Protein 5E3B (pdb70)

Solvent-accessible surface area: 7601 Å² total; per-residue (Å²): 125,27,55,115,63,217,20,48,1,3,53,17,119,71,118,41,25,27,0,0,0,5,33,4,14,26,99,14,22,10,52,144,45,47,13,68,19,0,38,182,118,16,96,85,0,44,64,25,0,92,31,22,33,160,73,122,109,95,62,93,25,22,68,3,4,16,33,61,14,92,17,78,94,143,16,32,0,0,0,2,0,0,36,84,16,111,144,101,51,112,120,103,9,1,1,56,0,0,14,110,0,0,78,72,0,46,120,34,156,4,15,0,5,7,19,82,87,64,109,119,33,54,60,4,32,130,6,17,64,6,0,49,56,77,0,46,185,122,66,12,81,4,24,1,19,74,136,120

Radius of gyration: 13.99 Å; Cα contacts (8 Å, |Δi|>4): 303; chains: 1; bounding box: 36×39×27 Å

InterPro domains:
  IPR002589 Macro domain [PS51154] (1-161)
  IPR002589 Macro domain [SM00506] (3-141)
  IPR043472 Macro domain-like [G3DSA:3.40.220.10] (3-161)
  IPR043472 Macro domain-like [SSF52949] (4-156)
  IPR050892 ADP-ribose derivative metabolism enzymes [PTHR12521] (2-157)

Secondary structure (DSSP, 8-state):
--EEEES-TTS---SS-EEEEEEEETT----STHHHHHHHH-SHHHHHHHHHHHTGGGS--STT-EEEEEEETTEEEEEEEEE-S---B-HHHHHHHHHHHHHHHHHHT-EEEEE---TTSTTHHHHHHHHHHHTGGGT--EEEEE--

CATH classification: 3.40.220.10

B-factor: mean 20.8, std 9.67, range [9.25, 65.74]

Nearest PDB structures (foldseek):
  5e3b-assembly1_A  TM=1.007E+00  e=5.307E-33  Streptomyces coelicolor A3(2)
  2fg1-assembly1_A  TM=9.391E-01  e=2.001E-21  Bacteroides thetaiotaomicron VPI-5482
  2afc-assembly2_B  TM=9.379E-01  e=1.874E-20  Bacteroides thetaiotaomicron
  5m31-assembly1_A  TM=7.891E-01  e=2.888E-09  Thermus aquaticus Y51MC23
  6lfq-assembly1_A  TM=7.610E-01  e=1.337E-07  Saccharomyces cerevisiae S288C

Foldseek 3Di:
DEAEEADLLLDDDDDFAEEEEEEDALPLDQDDDNSVSVCVVAPFVNVVSNVCSVVVVPDDRDQQDWDWTDGDPRYIYIYQHAAYDDPGGHLVSLLSNLLVVQVVCVVRVYAYGYEDPDCPDDPNVSNVVSCCVRAVVSVHHYYYYDDD

Organism: Streptomyces coelicolor (strain ATCC BAA-471 / A3(2) / M145) (NCBI:txid100226)

Structure (mmCIF, N/CA/C/O backbone):
data_5E3B
#
_entry.id   5E3B
#
_cell.length_a   103.819
_cell.length_b   103.819
_cell.length_c   33.254
_cell.angle_alpha   90.000
_cell.angle_beta   90.000
_cell.angle_gamma   90.000
#
_symmetry.space_group_name_H-M   'P 43 21 2'
#
loop_
_entity.id
_entity.type
_entity.pdbx_description
1 polymer 'Macrodomain protein'
2 non-polymer 'SODIUM ION'
3 non-polymer 1,2-ETHANEDIOL
4 water water
#
loop_
_atom_site.group_PDB
_atom_site.id
_atom_site.type_symbol
_atom_site.label_atom_id
_atom_site.label_alt_id
_atom_site.label_comp_id
_atom_site.label_asym_id
_atom_site.label_entity_id
_atom_site.label_seq_id
_atom_site.pdbx_PDB_ins_code
_atom_site.Cartn_x
_atom_site.Cartn_y
_atom_site.Cartn_z
_atom_site.occupancy
_atom_site.B_iso_or_equiv
_atom_site.auth_seq_id
_atom_site.auth_comp_id
_atom_site.auth_asym_id
_atom_site.auth_atom_id
_atom_site.pdbx_PDB_model_num
ATOM 1 N N . GLU A 1 23 ? 11.827 14.745 10.896 1.00 28.16 3 GLU A N 1
ATOM 2 C CA . GLU A 1 23 ? 13.025 14.574 10.004 1.00 25.29 3 GLU A CA 1
ATOM 3 C C . GLU A 1 23 ? 12.916 15.691 8.954 1.00 21.43 3 GLU A C 1
ATOM 4 O O . GLU A 1 23 ? 11.883 15.777 8.252 1.00 26.04 3 GLU A O 1
ATOM 6 N N . ILE A 1 24 ? 13.942 16.522 8.881 1.00 20.48 4 ILE A N 1
ATOM 7 C CA . ILE A 1 24 ? 14.049 17.617 7.939 1.00 19.73 4 ILE A CA 1
ATOM 8 C C . ILE A 1 24 ? 13.982 17.014 6.545 1.00 22.04 4 ILE A C 1
ATOM 9 O O . ILE A 1 24 ? 14.713 15.994 6.257 1.00 21.88 4 ILE A O 1
ATOM 14 N N . SER A 1 25 ? 13.168 17.622 5.689 1.00 17.73 5 SER A N 1
ATOM 15 C CA A SER A 1 25 ? 13.100 17.261 4.268 0.40 17.19 5 SER A CA 1
ATOM 16 C CA B SER A 1 25 ? 13.082 17.280 4.248 0.60 17.59 5 SER A CA 1
ATOM 17 C C . SER A 1 25 ? 13.893 18.280 3.487 1.00 18.22 5 SER A C 1
ATOM 18 O O . SER A 1 25 ? 13.807 19.468 3.768 1.00 17.06 5 SER A O 1
ATOM 23 N N . TYR A 1 26 ? 14.629 17.839 2.450 1.00 16.92 6 TYR A N 1
ATOM 24 C CA . TYR A 1 26 ? 15.437 18.722 1.640 1.00 16.28 6 TYR A CA 1
ATOM 25 C C . TYR A 1 26 ? 14.860 18.627 0.253 1.00 17.48 6 TYR A C 1
ATOM 26 O O . TYR A 1 26 ? 14.697 17.513 -0.240 1.00 18.58 6 TYR A O 1
ATOM 35 N N . VAL A 1 27 ? 14.441 19.761 -0.302 1.00 17.32 7 VAL A N 1
ATOM 36 C CA . VAL A 1 27 ? 13.832 19.790 -1.622 1.00 18.06 7 VAL A CA 1
ATOM 37 C C . VAL A 1 27 ? 14.332 20.956 -2.419 1.00 16.07 7 VAL A C 1
ATOM 38 O O . VAL A 1 27 ? 14.820 21.970 -1.924 1.00 18.58 7 VAL A O 1
ATOM 42 N N . ARG A 1 28 ? 14.291 20.783 -3.744 1.00 18.79 8 ARG A N 1
ATOM 43 C CA . ARG A 1 28 ? 14.574 21.827 -4.645 1.00 21.01 8 ARG A CA 1
ATOM 44 C C . ARG A 1 28 ? 13.218 22.466 -5.002 1.00 21.26 8 ARG A C 1
ATOM 45 O O . ARG A 1 28 ? 12.265 21.769 -5.377 1.00 24.90 8 ARG A O 1
ATOM 53 N N . GLY A 1 29 ? 13.141 23.753 -4.742 1.00 21.01 9 GLY A N 1
ATOM 54 C CA . GLY A 1 29 ? 11.881 24.475 -4.888 1.00 25.66 9 GLY A CA 1
ATOM 55 C C . GLY A 1 29 ? 11.926 25.876 -4.362 1.00 18.78 9 GLY A C 1
ATOM 56 O O . GLY A 1 29 ? 12.893 26.378 -3.833 1.00 20.99 9 GLY A O 1
ATOM 57 N N . ASP A 1 30 ? 10.771 26.527 -4.593 1.00 21.68 10 ASP A N 1
ATOM 58 C CA A A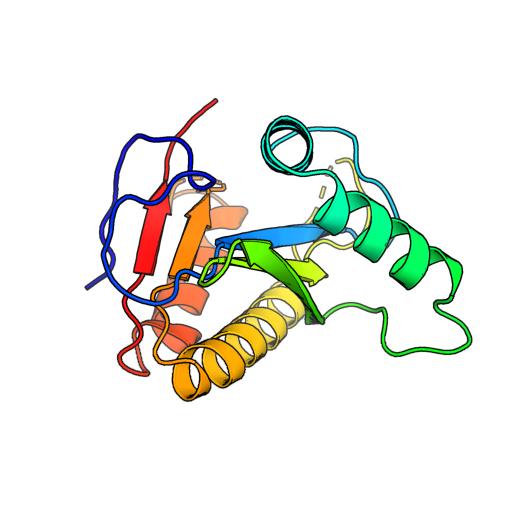SP A 1 30 ? 10.570 27.931 -4.079 0.50 17.44 10 ASP A CA 1
ATOM 59 C CA B ASP A 1 30 ? 10.382 27.831 -4.170 0.50 19.35 10 ASP A CA 1
ATOM 60 C C . ASP A 1 30 ? 9.811 27.723 -2.735 1.00 15.55 10 ASP A C 1
ATOM 61 O O . ASP A 1 30 ? 8.691 27.238 -2.644 1.00 17.51 10 ASP A O 1
ATOM 70 N N . ALA A 1 31 ? 10.575 28.069 -1.674 1.00 14.46 11 ALA A N 1
ATOM 71 C CA . ALA A 1 31 ? 10.046 28.032 -0.288 1.00 15.25 11 ALA A CA 1
ATOM 72 C C . ALA A 1 31 ? 8.800 28.902 -0.077 1.00 16.93 11 ALA A C 1
ATOM 73 O O . ALA A 1 31 ? 8.114 28.683 0.898 1.00 17.59 11 ALA A O 1
ATOM 75 N N . THR A 1 32 ? 8.525 29.849 -0.956 1.00 16.86 12 THR A N 1
ATOM 76 C CA . THR A 1 32 ? 7.284 30.646 -0.864 1.00 16.88 12 THR A CA 1
ATOM 77 C C . THR A 1 32 ? 6.099 29.972 -1.366 1.00 19.24 12 THR A C 1
ATOM 78 O O . THR A 1 32 ? 4.987 30.500 -1.254 1.00 19.58 12 THR A O 1
ATOM 82 N N . ALA A 1 33 ? 6.231 28.758 -1.899 1.00 17.40 13 ALA A N 1
ATOM 83 C CA . ALA A 1 33 ? 5.109 27.998 -2.293 1.00 20.94 13 ALA A CA 1
ATOM 84 C C . ALA A 1 33 ? 5.088 26.588 -1.775 1.00 22.07 13 ALA A C 1
ATOM 85 O O . ALA A 1 33 ? 5.069 25.664 -2.558 1.00 21.97 13 ALA A O 1
ATOM 87 N N . PRO A 1 34 ? 5.057 26.398 -0.466 1.00 23.18 14 PRO A N 1
ATOM 88 C CA . PRO A 1 34 ? 4.998 25.011 0.074 1.00 26.60 14 PRO A CA 1
ATOM 89 C C . PRO A 1 34 ? 3.714 24.339 -0.338 1.00 31.41 14 PRO A C 1
ATOM 90 O O . PRO A 1 34 ? 2.678 25.023 -0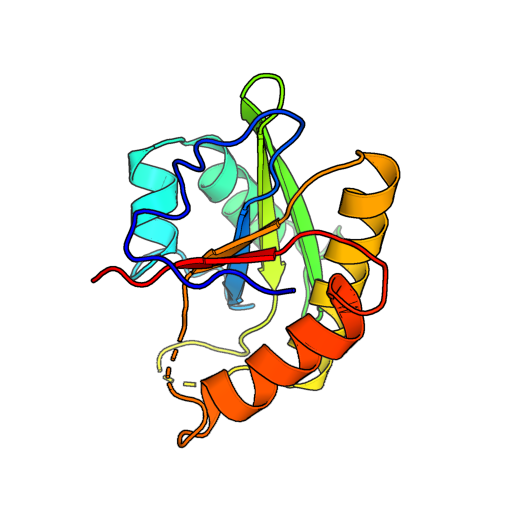.382 1.00 32.27 14 PRO A O 1
ATOM 94 N N . SER A 1 35 ? 3.777 23.036 -0.590 1.00 34.80 15 SER A N 1
ATOM 95 C CA . SER A 1 35 ? 2.629 22.306 -1.147 1.00 39.62 15 SER A CA 1
ATOM 96 C C . SER A 1 35 ? 2.150 21.243 -0.189 1.00 42.19 15 SER A C 1
ATOM 97 O O . SER A 1 35 ? 1.948 20.086 -0.547 1.00 58.31 15 SER A O 1
ATOM 100 N N . VAL A 1 36 ? 1.970 21.630 1.046 1.00 40.95 16 VAL A N 1
ATOM 101 C CA . VAL A 1 36 ? 1.653 20.684 2.048 1.00 38.78 16 VAL A CA 1
ATOM 102 C C . VAL A 1 36 ? 0.340 21.161 2.648 1.00 37.34 16 VAL A C 1
ATOM 103 O O . VAL A 1 36 ? -0.050 22.339 2.507 1.00 37.76 16 VAL A O 1
ATOM 107 N N . LYS A 1 37 ? -0.354 20.247 3.294 1.00 31.42 17 LYS A N 1
ATOM 108 C CA . LYS A 1 37 ? -1.588 20.568 3.954 1.00 34.23 17 LYS A CA 1
ATOM 109 C C . LYS A 1 37 ? -1.261 21.242 5.315 1.00 30.89 17 LYS A C 1
ATOM 110 O O . LYS A 1 37 ? -0.221 20.996 5.896 1.00 31.24 17 LYS A O 1
ATOM 113 N N . GLY A 1 38 ? -2.198 22.031 5.819 1.00 25.70 18 GLY A N 1
ATOM 114 C CA . GLY A 1 38 ? -2.150 22.531 7.154 1.00 23.70 18 GLY A CA 1
ATOM 115 C C . GLY A 1 38 ? -1.471 23.901 7.090 1.00 19.18 18 GLY A C 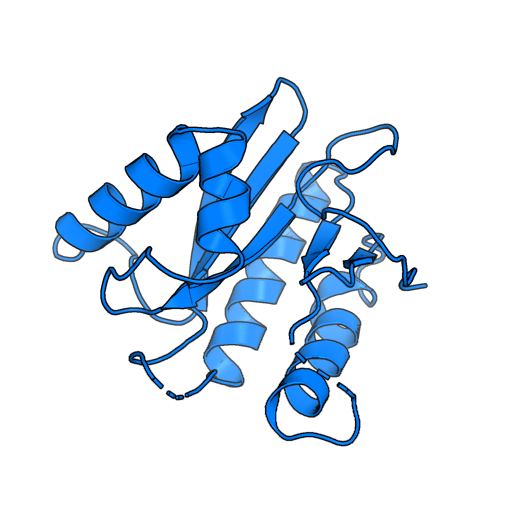1
ATOM 116 O O . GLY A 1 38 ? -1.154 24.375 6.007 1.00 23.74 18 GLY A O 1
ATOM 117 N N . VAL A 1 39 ? -1.319 24.504 8.231 1.00 19.73 19 VAL A N 1
ATOM 118 C CA . VAL A 1 39 ? -0.770 25.863 8.326 1.00 17.58 19 VAL A CA 1
ATOM 119 C C . VAL A 1 39 ? 0.678 25.713 7.937 1.00 16.08 19 VAL A C 1
ATOM 120 O O . VAL A 1 39 ? 1.361 24.771 8.384 1.00 16.11 19 VAL A O 1
ATOM 124 N N . LYS A 1 40 ? 1.125 26.664 7.166 1.00 13.30 20 LYS A N 1
ATOM 125 C CA . LYS A 1 40 ? 2.532 26.751 6.685 1.00 13.52 20 LYS A CA 1
ATOM 126 C C . LYS A 1 40 ? 3.158 28.047 7.175 1.00 14.19 20 LYS A C 1
ATOM 127 O O . LYS A 1 40 ? 2.544 29.139 7.072 1.00 12.93 20 LYS A O 1
ATOM 133 N N . MET A 1 41 ? 4.440 27.947 7.599 1.00 11.50 21 MET A N 1
ATOM 134 C CA A MET A 1 41 ? 5.192 29.079 8.111 0.38 11.57 21 MET A CA 1
ATOM 135 C CA B MET A 1 41 ? 5.181 29.113 8.032 0.62 11.71 21 MET A CA 1
ATOM 136 C C . MET A 1 41 ? 6.489 29.106 7.311 1.00 12.01 21 MET A C 1
ATOM 137 O O . MET A 1 41 ? 7.248 28.166 7.413 1.00 13.55 21 MET A O 1
ATOM 146 N N . ILE A 1 42 ? 6.726 30.210 6.594 1.00 10.69 22 ILE A N 1
ATOM 147 C CA . ILE A 1 42 ? 7.948 30.393 5.803 1.00 11.06 22 ILE A CA 1
ATOM 148 C C . ILE A 1 42 ? 8.875 31.302 6.586 1.00 12.21 22 ILE A C 1
ATOM 149 O O . ILE A 1 42 ? 8.547 32.457 6.787 1.00 13.92 22 ILE A O 1
ATOM 154 N N . ALA A 1 43 ? 10.032 30.803 7.025 1.00 10.03 23 ALA A N 1
ATOM 155 C CA . ALA A 1 43 ? 10.910 31.544 7.904 1.00 10.02 23 ALA A CA 1
ATOM 156 C C . ALA A 1 43 ? 12.188 31.834 7.191 1.00 10.54 23 ALA A C 1
ATOM 157 O O . ALA A 1 43 ? 12.752 30.940 6.504 1.00 11.55 23 ALA A O 1
ATOM 159 N N . HIS A 1 44 ? 12.657 33.079 7.314 1.00 10.58 24 HIS A N 1
ATOM 160 C CA . HIS A 1 44 ? 13.856 33.488 6.619 1.00 10.04 24 HIS A CA 1
ATOM 161 C C . HIS A 1 44 ? 14.589 34.556 7.405 1.00 10.53 24 HIS A C 1
ATOM 162 O O . HIS A 1 44 ? 14.039 35.258 8.245 1.00 10.86 24 HIS A O 1
ATOM 169 N N . VAL A 1 45 ? 15.875 34.689 7.078 1.00 11.38 25 VAL A N 1
ATOM 170 C CA . VAL A 1 45 ? 16.766 35.584 7.767 1.00 11.59 25 VAL A CA 1
ATOM 171 C C . VAL A 1 45 ? 16.811 37.011 7.190 1.00 12.00 25 VAL A C 1
ATOM 172 O O . VAL A 1 45 ? 17.259 37.185 6.048 1.00 14.50 25 VAL A O 1
ATOM 176 N N . CYS A 1 46 ? 16.461 37.986 7.990 1.00 12.68 26 CYS A N 1
ATOM 177 C CA . CYS A 1 46 ? 16.599 39.399 7.620 1.00 12.71 26 CYS A CA 1
ATOM 178 C C . CYS A 1 46 ? 17.720 40.041 8.390 1.00 14.58 26 CYS A C 1
ATOM 179 O O . CYS A 1 46 ? 18.148 39.567 9.465 1.00 12.92 26 CYS A O 1
ATOM 182 N N . ASN A 1 47 ? 18.176 41.171 7.878 1.00 14.64 27 ASN A N 1
ATOM 183 C CA . ASN A 1 47 ? 19.178 41.993 8.611 1.00 13.98 27 ASN A CA 1
ATOM 184 C C . ASN A 1 47 ? 18.560 43.000 9.542 1.00 13.37 27 ASN A C 1
ATOM 185 O O . ASN A 1 47 ? 17.343 43.295 9.535 1.00 13.18 27 ASN A O 1
ATOM 190 N N . ASP A 1 48 ? 19.401 43.503 10.437 1.00 15.40 28 ASP A N 1
ATOM 191 C CA . ASP A 1 48 ? 18.945 44.468 11.423 1.00 17.20 28 ASP A CA 1
ATOM 192 C C . ASP A 1 48 ? 19.097 45.911 11.014 1.00 16.52 28 ASP A C 1
ATOM 193 O O . ASP A 1 48 ? 18.969 46.827 11.846 1.00 16.49 28 ASP A O 1
ATOM 198 N N . LEU A 1 49 ? 19.310 46.133 9.741 1.00 17.42 29 LEU A N 1
ATOM 199 C CA . LEU A 1 49 ? 19.513 47.497 9.227 1.00 17.37 29 LEU A CA 1
ATOM 200 C C . LEU A 1 49 ? 18.398 48.021 8.330 1.00 16.64 29 LEU A C 1
ATOM 201 O O . LEU A 1 49 ? 18.466 49.161 7.847 1.00 17.14 29 LEU A O 1
ATOM 206 N N . GLY A 1 50 ? 17.327 47.250 8.121 1.00 14.41 30 GLY A N 1
ATOM 207 C CA . GLY A 1 50 ? 16.255 47.682 7.332 1.00 14.28 30 GLY A CA 1
ATOM 208 C C . GLY A 1 50 ? 16.399 47.496 5.825 1.00 14.87 30 GLY A C 1
ATOM 209 O O . GLY A 1 50 ? 15.659 48.057 5.042 1.00 15.72 30 GLY A O 1
ATOM 210 N N . GLY A 1 51 ? 17.366 46.683 5.428 1.00 13.89 31 GLY A N 1
ATOM 211 C CA . GLY A 1 51 ? 17.591 46.398 4.040 1.00 14.27 31 GLY A CA 1
ATOM 212 C C . GLY A 1 51 ? 16.766 45.223 3.553 1.00 14.65 31 GLY A C 1
ATOM 213 O O . GLY A 1 51 ? 16.780 44.148 4.153 1.00 15.07 31 GLY A O 1
ATOM 214 N N . TRP A 1 52 ? 16.032 45.414 2.477 1.00 13.00 32 TRP A N 1
ATOM 215 C CA . TRP A 1 52 ? 15.229 44.389 1.850 1.00 12.71 32 TRP A CA 1
ATOM 216 C C . TRP A 1 52 ? 15.308 44.563 0.346 1.00 13.12 32 TRP A C 1
ATOM 217 O O . TRP A 1 52 ? 14.502 45.240 -0.306 1.00 14.73 32 TRP A O 1
ATOM 228 N N . GLY A 1 53 ? 16.341 43.937 -0.206 1.00 13.72 33 GLY A N 1
ATOM 229 C CA . GLY A 1 53 ? 16.713 44.303 -1.588 1.00 14.53 33 GLY A CA 1
ATOM 230 C C . GLY A 1 53 ? 17.473 43.277 -2.391 1.00 15.68 33 GLY A C 1
ATOM 231 O O . GLY A 1 53 ? 17.645 43.538 -3.563 1.00 17.99 33 GLY A O 1
ATOM 232 N N . LYS A 1 54 ? 17.855 42.135 -1.827 1.00 15.80 34 LYS A N 1
ATOM 233 C CA . LYS A 1 54 ? 18.582 41.128 -2.560 1.00 16.56 34 LYS A CA 1
ATOM 234 C C . LYS A 1 54 ? 18.291 39.763 -1.914 1.00 17.20 34 LYS A C 1
ATOM 235 O O . LYS A 1 54 ? 18.337 39.645 -0.685 1.00 15.56 34 LYS A O 1
ATOM 239 N N . GLY A 1 55 ? 18.140 38.791 -2.761 1.00 16.82 35 GLY A N 1
ATOM 240 C CA . GLY A 1 55 ? 18.026 37.429 -2.323 1.00 14.62 35 GLY A CA 1
ATOM 241 C C . GLY A 1 55 ? 16.646 37.016 -1.999 1.00 13.75 35 GLY A C 1
ATOM 242 O O . GLY A 1 55 ? 15.692 37.370 -2.716 1.00 14.31 35 GLY A O 1
ATOM 243 N N . PHE A 1 56 ? 16.468 36.163 -0.999 1.00 13.18 36 PHE A N 1
ATOM 244 C CA . PHE A 1 56 ? 15.172 35.547 -0.769 1.00 12.21 36 PHE A CA 1
ATOM 245 C C . PHE A 1 56 ? 14.047 36.602 -0.521 1.00 11.40 36 PHE A C 1
ATOM 246 O O . PHE A 1 56 ? 12.903 36.342 -0.887 1.00 12.16 36 PHE A O 1
ATOM 254 N N . VAL A 1 57 ? 14.423 37.750 0.080 1.00 11.73 37 VAL A N 1
ATOM 255 C CA . VAL A 1 57 ? 13.424 38.806 0.343 1.00 11.99 37 VAL A CA 1
ATOM 256 C C . VAL A 1 57 ? 12.774 39.214 -0.977 1.00 12.12 37 VAL A C 1
ATOM 257 O O . VAL A 1 57 ? 11.546 39.459 -0.968 1.00 12.10 37 VAL A O 1
ATOM 261 N N . LEU A 1 58 ? 13.502 39.088 -2.102 1.00 13.91 38 LEU A N 1
ATOM 262 C CA . LEU A 1 58 ? 12.862 39.412 -3.389 1.00 13.89 38 LEU A CA 1
ATOM 263 C C . LEU A 1 58 ? 11.896 38.371 -3.871 1.00 13.17 38 LEU A C 1
ATOM 264 O O . LEU A 1 58 ? 10.821 38.699 -4.483 1.00 13.94 38 LEU A O 1
ATOM 269 N N . ALA A 1 59 ? 12.165 37.098 -3.521 1.00 13.70 39 ALA A N 1
ATOM 270 C CA . ALA A 1 59 ? 11.278 36.016 -3.817 1.00 12.39 39 ALA A CA 1
ATOM 271 C C . ALA A 1 59 ? 9.955 36.172 -3.024 1.00 12.14 39 ALA A C 1
ATOM 272 O O . ALA A 1 59 ? 8.871 35.995 -3.520 1.00 12.99 39 ALA A O 1
ATOM 274 N N . VAL A 1 60 ? 10.106 36.604 -1.763 1.00 12.70 40 VAL A N 1
ATOM 275 C CA . VAL A 1 60 ? 8.904 36.878 -0.946 1.00 11.32 40 VAL A CA 1
ATOM 276 C C . VAL A 1 60 ? 8.046 38.013 -1.574 1.00 10.64 40 VAL A C 1
ATOM 277 O O . VAL A 1 60 ? 6.842 37.807 -1.726 1.00 11.70 40 VAL A O 1
ATOM 281 N N . SER A 1 61 ? 8.709 39.087 -1.936 1.00 11.41 41 SER A N 1
ATOM 282 C CA . SER A 1 61 ? 7.955 40.254 -2.530 1.00 12.42 41 SER A CA 1
ATOM 283 C C . SER A 1 61 ? 7.397 39.935 -3.914 1.00 14.00 41 SER A C 1
ATOM 284 O O . SER A 1 61 ? 6.371 40.511 -4.310 1.0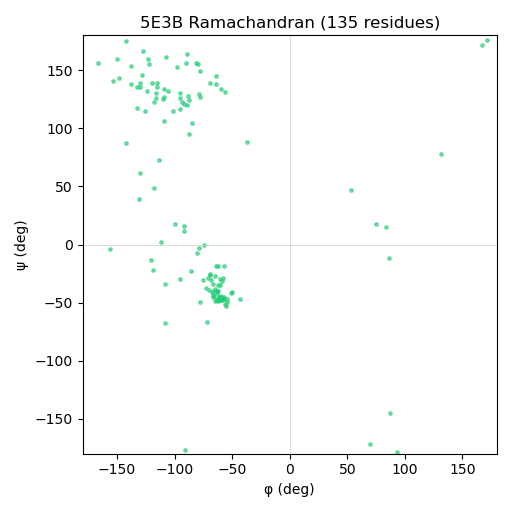0 14.11 41 SER A O 1
ATOM 287 N N . ARG A 1 62 ? 8.017 38.991 -4.613 1.00 13.94 42 ARG A N 1
ATOM 288 C CA . ARG A 1 62 ? 7.378 38.468 -5.833 1.00 15.64 42 ARG A CA 1
ATOM 289 C C . ARG A 1 62 ? 6.122 37.771 -5.636 1.00 15.20 42 ARG A C 1
ATOM 290 O O . ARG A 1 62 ? 5.340 37.717 -6.634 1.00 20.49 42 ARG A O 1
ATOM 298 N N . ARG A 1 63 ? 5.800 37.314 -4.429 1.00 13.51 43 ARG A N 1
ATOM 299 C CA . ARG A 1 63 ? 4.546 36.667 -4.198 1.00 14.17 43 ARG A CA 1
ATOM 300 C C . ARG A 1 63 ? 3.494 37.454 -3.382 1.00 13.68 43 ARG A C 1
ATOM 301 O O . ARG A 1 63 ? 2.273 37.354 -3.640 1.00 13.86 43 ARG A O 1
ATOM 309 N N . TRP A 1 64 ? 3.989 38.239 -2.424 1.00 13.30 44 TRP A N 1
ATOM 310 C CA . TRP A 1 64 ? 3.078 38.981 -1.496 1.00 13.28 44 TRP A CA 1
ATOM 311 C C . TRP A 1 64 ? 3.745 40.239 -1.131 1.00 13.94 44 TRP A C 1
ATOM 312 O O . TRP A 1 64 ? 4.954 40.288 -0.873 1.00 12.24 44 TRP A O 1
ATOM 323 N N . PRO A 1 65 ? 2.960 41.348 -0.984 1.00 15.52 45 PRO A N 1
ATOM 324 C CA . PRO A 1 65 ? 3.507 42.630 -0.592 1.00 15.50 45 PRO A CA 1
ATOM 325 C C . PRO A 1 65 ? 3.646 42.827 0.978 1.00 11.33 45 PRO A C 1
ATOM 326 O O . PRO A 1 65 ? 4.454 43.645 1.441 1.00 15.11 45 PRO A O 1
ATOM 330 N N . GLN A 1 66 ? 2.866 42.068 1.710 1.00 13.15 46 GLN A N 1
ATOM 331 C CA . GLN A 1 66 ? 2.736 42.279 3.169 1.00 13.08 46 GLN A CA 1
ATOM 332 C C . GLN A 1 66 ? 4.052 42.115 3.950 1.00 12.67 46 GLN A C 1
ATOM 333 O O . GLN A 1 66 ? 4.345 42.908 4.847 1.00 12.30 46 GLN A O 1
ATOM 339 N N . PRO A 1 67 ? 4.829 41.033 3.709 1.00 10.86 47 PRO A N 1
ATOM 340 C CA . PRO A 1 67 ? 6.022 40.878 4.515 1.00 9.97 47 PRO A CA 1
ATOM 341 C C . PRO A 1 67 ? 7.029 42.005 4.438 1.00 11.08 47 PRO A C 1
ATOM 342 O O . PRO A 1 67 ? 7.544 42.462 5.456 1.00 9.33 47 PRO A O 1
ATOM 346 N N . GLU A 1 68 ? 7.302 42.478 3.216 1.00 11.33 48 GLU A N 1
ATOM 347 C CA . GLU A 1 68 ? 8.169 43.589 3.052 1.00 10.62 48 GLU A CA 1
ATOM 348 C C . GLU A 1 68 ? 7.633 44.917 3.730 1.00 10.91 48 GLU A C 1
ATOM 349 O O . GLU A 1 68 ? 8.371 45.579 4.423 1.00 11.45 48 GLU A O 1
ATOM 355 N N . ALA A 1 69 ? 6.372 45.205 3.499 1.00 13.08 49 ALA A N 1
ATOM 356 C CA . ALA A 1 69 ? 5.762 46.370 4.142 1.00 13.25 49 ALA A CA 1
ATOM 357 C C . ALA A 1 69 ? 5.862 46.289 5.625 1.00 11.22 49 ALA A C 1
ATOM 358 O O . ALA A 1 69 ? 6.292 47.305 6.271 1.00 12.32 49 ALA A O 1
ATOM 360 N N . ALA A 1 70 ? 5.557 45.122 6.156 1.00 12.66 50 ALA A N 1
ATOM 361 C CA . ALA A 1 70 ? 5.631 44.891 7.646 1.00 11.51 50 ALA A CA 1
ATOM 362 C C . ALA A 1 70 ? 7.032 45.131 8.152 1.00 12.15 50 ALA A C 1
ATOM 363 O O . ALA A 1 70 ? 7.270 45.750 9.237 1.00 13.96 50 ALA A O 1
ATOM 365 N N . TYR A 1 71 ? 8.039 44.558 7.472 1.00 10.31 51 TYR A N 1
ATOM 366 C CA . TYR A 1 71 ? 9.408 44.647 7.909 1.00 10.25 51 TYR A CA 1
ATOM 367 C C . TYR A 1 71 ? 9.882 46.066 7.912 1.00 10.28 51 TYR A C 1
ATOM 368 O O . TYR A 1 71 ? 10.581 46.498 8.821 1.00 13.38 51 TYR A O 1
ATOM 377 N N . ARG A 1 72 ? 9.619 46.787 6.822 1.00 11.36 52 ARG A N 1
ATOM 378 C CA . ARG A 1 72 ? 10.120 48.201 6.723 1.00 12.51 52 ARG A CA 1
ATOM 379 C C . ARG A 1 72 ? 9.475 49.021 7.824 1.00 11.94 52 ARG A C 1
ATOM 380 O O . ARG A 1 72 ? 10.183 49.859 8.410 1.00 14.89 52 ARG A O 1
ATOM 388 N N . ALA A 1 73 ? 8.194 48.800 8.102 1.00 12.90 53 ALA A N 1
ATOM 389 C CA . ALA A 1 73 ? 7.494 49.569 9.158 1.00 14.72 53 ALA A CA 1
ATOM 390 C C . ALA A 1 73 ? 8.059 49.225 10.514 1.00 15.63 53 ALA A C 1
ATOM 391 O O . ALA A 1 73 ? 8.341 50.095 11.355 1.00 16.59 53 ALA A O 1
ATOM 393 N N . TRP A 1 74 ? 8.293 47.934 10.767 1.00 14.41 54 TRP A N 1
ATOM 394 C CA . TRP A 1 74 ? 8.914 47.444 11.993 1.00 14.75 54 TRP A CA 1
ATOM 395 C C . TRP A 1 74 ? 10.250 48.093 12.243 1.00 15.41 54 TRP A C 1
ATOM 396 O O . TRP A 1 74 ? 10.493 48.657 13.293 1.00 15.42 54 TRP A O 1
ATOM 407 N N . HIS A 1 75 ? 11.128 48.057 11.270 1.00 12.82 55 HIS A N 1
ATOM 408 C CA . HIS A 1 75 ? 12.413 48.718 11.374 1.00 14.79 55 HIS A CA 1
ATOM 409 C C . HIS A 1 75 ? 12.237 50.289 11.561 1.00 15.10 55 HIS A C 1
ATOM 410 O O . HIS A 1 75 ? 12.905 50.850 12.434 1.00 15.57 55 HIS A O 1
ATOM 417 N N . ARG A 1 76 ? 11.352 50.898 10.778 1.00 15.14 56 ARG A N 1
ATOM 418 C CA . ARG A 1 76 ? 11.229 52.363 10.832 1.00 16.43 56 ARG A CA 1
ATOM 419 C C . ARG A 1 76 ? 10.828 52.793 12.245 1.00 18.30 56 ARG A C 1
ATOM 420 O O . ARG A 1 76 ? 11.345 53.789 12.783 1.00 20.62 56 ARG A O 1
ATOM 428 N N . ASP A 1 77 ? 10.031 51.996 12.892 1.00 17.54 57 ASP A N 1
ATOM 429 C CA . ASP A 1 77 ? 9.444 52.320 14.198 1.00 18.79 57 ASP A CA 1
ATOM 430 C C . ASP A 1 77 ? 10.168 51.673 15.363 1.00 19.62 57 ASP A C 1
ATOM 431 O O . ASP A 1 77 ? 9.626 51.547 16.465 1.00 18.60 57 ASP A O 1
ATOM 436 N N . ARG A 1 78 ? 11.390 51.224 15.138 1.00 20.13 58 ARG A N 1
ATOM 437 C CA . ARG A 1 78 ? 12.173 50.502 16.119 1.00 21.24 58 ARG A CA 1
ATOM 438 C C . ARG A 1 78 ? 12.334 51.268 17.455 1.00 22.71 58 ARG A C 1
ATOM 439 O O . ARG A 1 78 ? 12.477 50.598 18.453 1.00 27.53 58 ARG A O 1
ATOM 447 N N A ALA A 1 79 ? 12.310 52.594 17.497 0.35 25.11 59 ALA A N 1
ATOM 448 N N B ALA A 1 79 ? 12.236 52.612 17.401 0.65 24.32 59 ALA A N 1
ATOM 449 C CA A ALA A 1 79 ? 12.348 53.275 18.826 0.35 26.13 59 ALA A CA 1
ATOM 450 C CA B ALA A 1 79 ? 12.311 53.516 18.613 0.65 25.69 59 ALA A CA 1
ATOM 451 C C A ALA A 1 79 ? 11.259 52.646 19.691 0.35 25.31 59 ALA A C 1
ATOM 452 C C B ALA A 1 79 ? 11.113 53.370 19.521 0.65 25.44 59 ALA A C 1
ATOM 453 O O A ALA A 1 79 ? 11.469 52.153 20.816 0.35 24.60 59 ALA A O 1
ATOM 454 O O B ALA A 1 79 ? 11.102 54.069 20.561 0.65 18.53 59 ALA A O 1
ATOM 457 N N . ALA A 1 80 ? 10.084 52.577 19.101 1.00 23.15 60 ALA A N 1
ATOM 458 C CA . ALA A 1 80 ? 8.907 52.344 19.868 1.00 29.08 60 ALA A CA 1
ATOM 459 C C . ALA A 1 80 ? 8.494 50.920 19.915 1.00 27.08 60 ALA A C 1
ATOM 460 O O . ALA A 1 80 ? 7.392 50.671 20.388 1.00 33.08 60 ALA A O 1
ATOM 462 N N . ASN A 1 81 ? 9.328 49.990 19.444 1.00 26.54 61 ASN A N 1
ATOM 463 C CA . ASN A 1 81 ? 8.941 48.613 19.370 1.00 21.21 61 ASN A CA 1
ATOM 464 C C . ASN A 1 81 ? 10.066 47.580 19.684 1.00 24.22 61 ASN A C 1
ATOM 465 O O . ASN A 1 81 ? 11.130 47.997 20.165 1.00 26.15 61 ASN A O 1
ATOM 470 N N A ASP A 1 82 ? 9.835 46.245 19.466 0.53 21.82 62 ASP A N 1
ATOM 471 N N B ASP A 1 82 ? 9.837 46.328 19.356 0.47 21.51 62 ASP A N 1
ATOM 472 C CA A ASP A 1 82 ? 10.803 45.061 19.674 0.53 22.30 62 ASP A CA 1
ATOM 473 C CA B ASP A 1 82 ? 10.694 45.249 19.684 0.47 21.04 62 ASP A CA 1
ATOM 474 C C A ASP A 1 82 ? 11.868 44.755 18.604 0.53 19.63 62 ASP A C 1
ATOM 475 C C B ASP A 1 82 ? 11.712 44.766 18.601 0.47 19.19 62 ASP A C 1
ATOM 476 O O A ASP A 1 82 ? 12.716 43.824 18.738 0.53 20.41 62 ASP A O 1
ATOM 477 O O B ASP A 1 82 ? 12.357 43.736 18.734 0.47 20.49 62 ASP A O 1
ATOM 486 N N . PHE A 1 83 ? 11.882 45.561 17.535 1.00 19.39 63 PHE A N 1
ATOM 487 C CA . PHE A 1 83 ? 12.843 45.289 16.474 1.00 17.41 63 PHE A CA 1
ATOM 488 C C . PHE A 1 83 ? 14.257 45.219 16.992 1.00 19.25 63 PHE A C 1
ATOM 489 O O . PHE A 1 83 ? 14.702 46.149 17.696 1.00 18.28 63 PHE A O 1
ATOM 497 N N . GLY A 1 84 ? 14.956 44.150 16.645 1.00 15.34 64 GLY A N 1
ATOM 498 C CA . GLY A 1 84 ? 16.316 43.891 17.054 1.00 17.34 64 GLY A CA 1
ATOM 499 C C . GLY A 1 84 ? 16.728 42.492 16.783 1.00 17.60 64 GLY A C 1
ATOM 500 O O . GLY A 1 84 ? 15.900 41.622 16.484 1.00 19.81 64 GLY A O 1
AT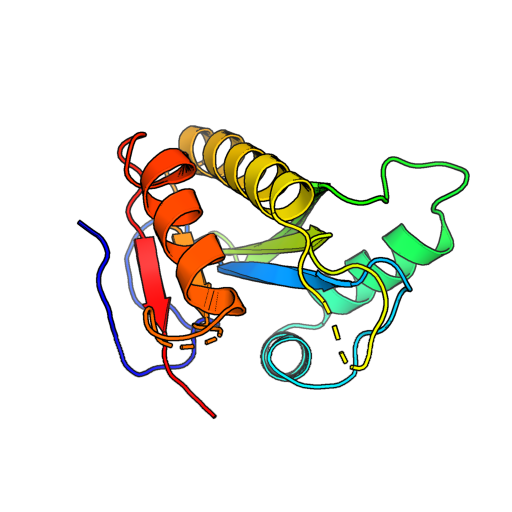OM 501 N N . LEU A 1 85 ? 18.000 42.228 16.971 1.00 18.25 65 LEU A N 1
ATOM 502 C CA . LEU A 1 85 ? 18.578 40.878 16.772 1.00 18.72 65 LEU A CA 1
ATOM 503 C C . LEU A 1 85 ? 17.889 39.838 17.606 1.00 17.90 65 LEU A C 1
ATOM 504 O O . LEU A 1 85 ? 17.656 40.087 18.829 1.00 19.71 65 LEU A O 1
ATOM 509 N N . GLY A 1 86 ? 17.518 38.741 16.960 1.00 16.52 66 GLY A N 1
ATOM 510 C CA . GLY A 1 86 ? 16.742 37.633 17.600 1.00 17.97 66 GLY A CA 1
ATOM 511 C C . GLY A 1 86 ? 15.216 37.758 17.616 1.00 16.16 66 GLY A C 1
ATOM 512 O O . GLY A 1 86 ? 14.521 36.781 17.828 1.00 15.16 66 GLY A O 1
ATOM 513 N N . ALA A 1 87 ? 14.668 38.926 17.280 1.00 14.61 67 ALA A N 1
ATOM 514 C CA . ALA A 1 87 ? 13.236 39.120 17.208 1.00 14.32 67 ALA A CA 1
ATOM 515 C C . ALA A 1 87 ? 12.703 38.590 15.871 1.00 13.84 67 ALA A C 1
ATOM 516 O O . ALA A 1 87 ? 13.438 38.430 14.910 1.00 14.95 67 ALA A O 1
ATOM 518 N N . VAL A 1 88 ? 11.421 38.271 15.916 1.00 13.10 68 VAL A N 1
ATOM 519 C CA . VAL A 1 88 ? 10.735 37.704 14.779 1.00 13.05 68 VAL A CA 1
ATOM 520 C C . VAL A 1 88 ? 9.371 38.357 14.655 1.00 13.37 68 VAL A C 1
ATOM 521 O O . VAL A 1 88 ? 8.663 38.554 15.644 1.00 14.66 68 VAL A O 1
ATOM 525 N N . GLN A 1 89 ? 8.975 38.682 13.401 1.00 12.69 69 GLN A N 1
ATOM 526 C CA . GLN A 1 89 ? 7.674 39.285 13.074 1.00 13.02 69 GLN A CA 1
ATOM 527 C C . GLN A 1 89 ? 6.952 38.294 12.219 1.00 12.87 69 GLN A C 1
ATOM 528 O O . GLN A 1 89 ? 7.562 37.777 11.272 1.00 13.70 69 GLN A O 1
ATOM 534 N N . PHE A 1 90 ? 5.696 37.968 12.522 1.00 11.40 70 PHE A N 1
ATOM 535 C CA . PHE A 1 90 ? 4.942 36.962 11.817 1.00 11.89 70 PHE A CA 1
ATOM 536 C C . PHE A 1 90 ? 3.877 37.748 11.005 1.00 13.13 70 PHE A C 1
ATOM 537 O O . PHE A 1 90 ? 3.132 38.588 11.546 1.00 16.03 70 PHE A O 1
ATOM 545 N N . VAL A 1 91 ? 3.827 37.485 9.704 1.00 10.09 71 VAL A N 1
ATOM 546 C CA . VAL A 1 91 ? 3.035 38.215 8.783 1.00 10.11 71 VAL A CA 1
ATOM 547 C C . VAL A 1 91 ? 2.123 37.265 7.999 1.00 10.24 71 VAL A C 1
ATOM 548 O O . VAL A 1 91 ? 2.602 36.393 7.270 1.00 9.74 71 VAL A O 1
ATOM 552 N N . GLN A 1 92 ? 0.799 37.372 8.161 1.00 9.54 72 GLN A N 1
ATOM 553 C CA . GLN A 1 92 ? -0.153 36.474 7.525 1.00 11.06 72 GLN A CA 1
ATOM 554 C C . GLN A 1 92 ? -0.293 36.903 6.070 1.00 10.14 72 GLN A C 1
ATOM 555 O O . GLN A 1 92 ? -0.546 38.061 5.760 1.00 11.07 72 GLN A O 1
ATOM 561 N N . VAL A 1 93 ? -0.103 35.925 5.148 1.00 10.48 73 VAL A N 1
ATOM 562 C CA . VAL A 1 93 ? -0.136 36.217 3.710 1.00 10.72 73 VAL A CA 1
ATOM 563 C C . VAL A 1 93 ? -1.233 35.463 2.961 1.00 11.93 73 VAL A C 1
ATOM 564 O O . VAL A 1 93 ? -1.579 35.857 1.835 1.00 13.65 73 VAL A O 1
ATOM 568 N N . GLU A 1 94 ? -1.718 34.369 3.511 1.00 12.15 74 GLU A N 1
ATOM 569 C CA . GLU A 1 94 ? -2.814 33.600 2.941 1.00 13.83 74 GLU A CA 1
ATOM 570 C C . GLU A 1 94 ? -3.646 33.119 4.120 1.00 13.42 74 GLU A C 1
ATOM 571 O O . GLU A 1 94 ? -3.268 33.251 5.310 1.00 14.49 74 GLU A O 1
ATOM 577 N N . PRO A 1 95 ? -4.808 32.456 3.843 1.00 12.89 75 PRO A N 1
ATOM 578 C CA . PRO A 1 95 ? -5.589 31.953 4.965 1.00 13.45 75 PRO A CA 1
ATOM 579 C C . PRO A 1 95 ? -4.805 31.116 5.987 1.00 13.20 75 PRO A C 1
ATOM 580 O O . PRO A 1 95 ? -5.012 31.304 7.186 1.00 14.92 75 PRO A O 1
ATOM 584 N N . TYR A 1 96 ? -3.911 30.221 5.480 1.00 13.20 76 TYR A N 1
ATOM 585 C CA . TYR A 1 96 ? -3.130 29.374 6.382 1.00 14.69 76 TYR A CA 1
ATOM 586 C C . TYR A 1 96 ? -1.671 29.433 5.988 1.00 15.18 76 TYR A C 1
ATOM 587 O O . TYR A 1 96 ? -0.970 28.419 6.176 1.00 14.89 76 TYR A O 1
ATOM 596 N N . VAL A 1 97 ? -1.193 30.608 5.606 1.00 13.01 77 VAL A N 1
ATOM 597 C CA . VAL A 1 97 ? 0.241 30.776 5.350 1.00 11.67 77 VAL A CA 1
ATOM 598 C C . VAL A 1 97 ? 0.732 32.080 6.086 1.00 12.21 77 VAL A C 1
ATOM 599 O O . VAL A 1 97 ? 0.104 33.190 5.942 1.00 11.09 77 VAL A O 1
ATOM 603 N N . TRP A 1 98 ? 1.889 31.978 6.763 1.00 11.26 78 TRP A N 1
ATOM 604 C CA . TRP A 1 98 ? 2.532 33.048 7.443 1.00 12.02 78 TRP A CA 1
ATOM 605 C C . TRP A 1 98 ? 3.998 33.101 6.962 1.00 10.89 78 TRP A C 1
ATOM 606 O O . TRP A 1 98 ? 4.555 32.096 6.611 1.00 11.25 78 TRP A O 1
ATOM 617 N N . VAL A 1 99 ? 4.509 34.297 6.900 1.00 9.61 79 VAL A N 1
ATOM 618 C CA . VAL A 1 99 ? 5.976 34.568 6.751 1.00 9.25 79 VAL A CA 1
ATOM 619 C C . VAL A 1 99 ? 6.539 35.061 8.066 1.00 10.69 79 VAL A C 1
ATOM 620 O O . VAL A 1 99 ? 6.017 36.033 8.668 1.00 10.92 79 VAL A O 1
ATOM 624 N N . ALA A 1 100 ? 7.679 34.479 8.485 1.00 9.39 80 ALA A N 1
ATOM 625 C CA . ALA A 1 100 ? 8.351 34.866 9.693 1.00 10.45 80 ALA A CA 1
ATOM 626 C C . ALA A 1 100 ? 9.626 35.580 9.287 1.00 10.11 80 ALA A C 1
ATOM 627 O O . ALA A 1 100 ? 10.572 34.980 8.758 1.00 9.95 80 ALA A O 1
ATOM 629 N N . ASN A 1 101 ? 9.624 36.894 9.457 1.00 10.17 81 ASN A N 1
ATOM 630 C CA . ASN A 1 101 ? 10.778 37.701 9.214 1.00 10.17 81 ASN A CA 1
ATOM 631 C C . ASN A 1 101 ? 11.666 37.699 10.493 1.00 10.34 81 ASN A C 1
ATOM 632 O O . ASN A 1 101 ? 11.309 38.289 11.518 1.00 11.74 81 ASN A O 1
ATOM 637 N N . MET A 1 102 ? 12.751 36.943 10.433 1.00 11.10 82 MET A N 1
ATOM 638 C CA . MET A 1 102 ? 13.657 36.705 11.577 1.00 11.66 82 MET A CA 1
ATOM 639 C C . MET A 1 102 ? 14.817 37.706 11.489 1.00 13.28 82 MET A C 1
ATOM 640 O O . MET A 1 102 ? 15.523 37.690 10.491 1.00 13.97 82 MET A O 1
ATOM 645 N N . ILE A 1 103 ? 15.066 38.451 12.541 1.00 11.88 83 ILE A N 1
ATOM 646 C CA . ILE A 1 103 ? 16.226 39.374 12.499 1.00 13.73 83 ILE A CA 1
ATOM 647 C C . ILE A 1 103 ? 17.434 38.585 12.955 1.00 15.44 83 ILE A C 1
ATOM 648 O O . ILE A 1 103 ? 17.682 38.452 14.195 1.00 15.38 83 ILE A O 1
ATOM 653 N N . GLY A 1 104 ? 18.153 38.053 11.978 1.00 15.38 84 GLY A N 1
ATOM 654 C CA . GLY A 1 104 ? 19.207 37.115 12.288 1.00 16.49 84 GLY A CA 1
ATOM 655 C C . GLY A 1 104 ? 20.544 37.520 11.835 1.00 21.58 84 GLY A C 1
ATOM 656 O O . GLY A 1 104 ? 21.530 36.874 12.247 1.00 24.50 84 GLY A O 1
ATOM 657 N N . GLN A 1 105 ? 20.628 38.531 10.973 1.00 18.94 85 GLN A N 1
ATOM 658 C CA . GLN A 1 105 ? 21.873 38.918 10.301 1.00 19.49 85 GLN A CA 1
ATOM 659 C C . GLN A 1 105 ? 22.227 40.325 10.766 1.00 20.67 85 GLN A C 1
ATOM 660 O O . GLN A 1 105 ? 21.407 41.241 10.747 1.00 19.81 85 GLN A O 1
ATOM 666 N N . HIS A 1 106 ? 23.444 40.459 11.270 1.00 21.58 86 HIS A N 1
ATOM 667 C CA . HIS A 1 106 ? 23.927 41.745 11.741 1.00 23.70 86 HIS A CA 1
ATOM 668 C C . HIS A 1 106 ? 24.661 42.495 10.624 1.00 25.70 86 HIS A C 1
ATOM 669 O O . HIS A 1 106 ? 25.645 41.998 10.092 1.00 22.66 86 HIS A O 1
ATOM 676 N N . GLY A 1 107 ? 24.168 43.686 10.280 1.00 23.88 87 GLY A N 1
ATOM 677 C CA . GLY A 1 107 ? 24.682 44.395 9.075 1.00 27.18 87 GLY A CA 1
ATOM 678 C C . GLY A 1 107 ? 24.311 43.758 7.731 1.00 26.90 87 GLY A C 1
ATOM 679 O O . GLY A 1 107 ? 23.482 42.841 7.688 1.00 24.46 87 GLY A O 1
ATOM 680 N N . MET A 1 108 ? 24.910 44.277 6.638 1.00 26.37 88 MET A N 1
ATOM 681 C CA . MET A 1 108 ? 24.730 43.744 5.259 1.00 28.84 88 MET A CA 1
ATOM 682 C C . MET A 1 108 ? 26.096 43.473 4.628 1.00 35.76 88 MET A C 1
ATOM 683 O O . MET A 1 108 ? 27.083 43.961 5.184 1.00 31.42 88 MET A O 1
ATOM 688 N N . LYS A 1 109 ? 26.144 42.733 3.498 1.00 38.38 89 LYS A N 1
ATOM 689 C CA . LYS A 1 109 ? 27.423 42.415 2.736 1.00 44.59 89 LYS A CA 1
ATOM 690 C C . LYS A 1 109 ? 28.473 43.530 2.669 1.00 53.07 89 LYS A C 1
ATOM 691 O O . LYS A 1 109 ? 28.260 44.591 2.051 1.00 58.46 89 LYS A O 1
ATOM 693 N N . PRO A 1 116 ? 26.911 38.002 7.337 1.00 40.39 96 PRO A N 1
ATOM 694 C CA . PRO A 1 116 ? 27.281 38.049 8.778 1.00 44.33 96 PRO A CA 1
ATOM 695 C C . PRO A 1 116 ? 26.096 37.664 9.745 1.00 43.02 96 PRO A C 1
ATOM 696 O O . PRO A 1 116 ? 25.446 38.501 10.402 1.00 33.47 96 PRO A O 1
ATOM 700 N N . VAL A 1 117 ? 25.848 36.367 9.835 1.00 46.07 97 VAL A N 1
ATOM 701 C CA . VAL A 1 117 ? 24.672 35.846 10.537 1.00 45.03 97 VAL A CA 1
ATOM 702 C C . VAL A 1 117 ? 25.101 35.497 11.954 1.00 42.92 97 VAL A C 1
ATOM 703 O O . VAL A 1 117 ? 26.116 34.826 12.177 1.00 46.42 97 VAL A O 1
ATOM 707 N N . ARG A 1 118 ? 24.328 35.971 12.901 1.00 34.80 98 ARG A N 1
ATOM 708 C CA . ARG A 1 118 ? 24.686 35.891 14.295 1.00 35.31 98 ARG A CA 1
ATOM 709 C C . ARG A 1 118 ? 24.060 34.669 14.964 1.00 32.42 98 ARG A C 1
ATOM 710 O O . ARG A 1 118 ? 22.844 34.588 15.081 1.00 28.96 98 ARG A O 1
ATOM 718 N N . TYR A 1 119 ? 24.916 33.756 15.436 1.00 33.25 99 TYR A N 1
ATOM 719 C CA . TYR A 1 119 ? 24.497 32.449 15.974 1.00 28.16 99 TYR A CA 1
ATOM 720 C C . TYR A 1 119 ? 23.461 32.645 17.078 1.00 24.24 99 TYR A C 1
ATOM 721 O O . TYR A 1 119 ? 22.458 31.948 17.074 1.00 25.34 99 TYR A O 1
ATOM 730 N N . GLU A 1 120 ? 23.688 33.565 18.025 1.00 23.06 100 GLU A N 1
ATOM 731 C CA . GLU A 1 120 ? 22.767 33.724 19.154 1.00 24.64 100 GLU A CA 1
ATOM 732 C C . GLU A 1 120 ? 21.438 34.271 18.629 1.00 22.26 100 GLU A C 1
ATOM 733 O O . GLU A 1 120 ? 20.379 33.926 19.142 1.00 21.56 100 GLU A O 1
ATOM 736 N N . ALA A 1 121 ? 21.520 35.219 17.682 1.00 19.23 101 ALA A N 1
ATOM 737 C CA . ALA A 1 121 ? 20.320 35.842 17.098 1.00 19.88 101 ALA A CA 1
ATOM 738 C C . ALA A 1 121 ? 19.475 34.839 16.356 1.00 18.79 101 ALA A C 1
ATOM 739 O O . ALA A 1 121 ? 18.292 34.777 16.536 1.00 16.49 101 ALA A O 1
ATOM 741 N N . ILE A 1 122 ? 20.116 34.042 15.516 1.00 17.50 102 ILE A N 1
ATOM 742 C CA . ILE A 1 122 ? 19.400 33.009 14.762 1.00 19.17 102 ILE A CA 1
ATOM 743 C C . ILE A 1 122 ? 18.780 31.955 15.698 1.00 16.58 102 ILE A C 1
ATOM 744 O O . ILE A 1 122 ? 17.680 31.501 15.444 1.00 14.09 102 ILE A O 1
ATOM 749 N N . GLY A 1 123 ? 19.534 31.544 16.719 1.00 15.41 103 GLY A N 1
ATOM 750 C CA . GLY A 1 123 ? 19.013 30.581 17.699 1.00 15.13 103 GLY A CA 1
ATOM 751 C C . GLY A 1 123 ? 17.743 31.061 18.353 1.00 12.97 103 GLY A C 1
ATOM 752 O O . GLY A 1 123 ? 16.715 30.392 18.403 1.00 13.56 103 GLY A O 1
ATOM 753 N N . THR A 1 124 ? 17.783 32.287 18.867 1.00 12.62 104 THR A N 1
ATOM 754 C CA . THR A 1 124 ? 16.679 32.923 19.541 1.00 13.05 104 THR A CA 1
ATOM 755 C C . THR A 1 124 ? 15.450 33.023 18.602 1.00 11.75 104 THR A C 1
ATOM 756 O O . THR A 1 124 ? 14.306 32.681 18.937 1.00 12.97 104 THR A O 1
ATOM 760 N N . ALA A 1 125 ? 15.737 33.467 17.398 1.00 11.79 105 ALA A N 1
ATOM 761 C CA . ALA A 1 125 ? 14.663 33.669 16.420 1.00 12.11 105 ALA A CA 1
ATOM 762 C C . ALA A 1 125 ? 14.016 32.404 16.017 1.00 12.70 105 ALA A C 1
ATOM 763 O O . ALA A 1 125 ? 12.788 32.286 15.899 1.00 11.61 105 ALA A O 1
ATOM 765 N N . LEU A 1 126 ? 14.828 31.396 15.761 1.00 12.01 106 LEU A N 1
ATOM 766 C CA . LEU A 1 126 ? 14.268 30.099 15.483 1.00 12.34 106 LEU A CA 1
ATOM 767 C C . LEU A 1 126 ? 13.479 29.483 16.602 1.00 12.84 106 LEU A C 1
ATOM 768 O O . LEU A 1 126 ? 12.478 28.780 16.362 1.00 12.43 106 LEU A O 1
ATOM 773 N N . GLY A 1 127 ? 13.894 29.721 17.839 1.00 12.91 107 GLY A N 1
ATOM 774 C CA . GLY A 1 127 ? 13.084 29.323 18.952 1.00 12.21 107 GLY A CA 1
ATOM 775 C C . GLY A 1 127 ? 11.744 29.993 19.021 1.00 13.57 107 GLY A C 1
ATOM 776 O O . GLY A 1 127 ? 10.696 29.377 19.313 1.00 13.36 107 GLY A O 1
ATOM 777 N N . ARG A 1 128 ? 11.750 31.290 18.709 1.00 13.47 108 ARG A N 1
ATOM 778 C CA . ARG A 1 128 ? 10.493 31.996 18.603 1.00 13.89 108 ARG A CA 1
ATOM 779 C C . ARG A 1 128 ? 9.567 31.531 17.476 1.00 12.19 108 ARG A C 1
ATOM 780 O O . ARG A 1 128 ? 8.336 31.500 17.637 1.00 13.34 108 ARG A O 1
ATOM 788 N N . VAL A 1 129 ? 10.148 31.195 16.325 1.00 11.23 109 VAL A N 1
ATOM 789 C CA . VAL A 1 129 ? 9.416 30.545 15.254 1.00 10.77 109 VAL A CA 1
ATOM 790 C C . VAL A 1 129 ? 8.796 29.256 15.743 1.00 10.58 109 VAL A C 1
ATOM 791 O O . VAL A 1 129 ? 7.664 28.952 15.438 1.00 10.31 109 VAL A O 1
ATOM 795 N N . ALA A 1 130 ? 9.609 28.444 16.450 1.00 11.23 110 ALA A N 1
ATOM 796 C CA . ALA A 1 130 ? 9.131 27.198 16.977 1.00 12.27 110 ALA A CA 1
ATOM 797 C C . ALA A 1 130 ? 7.953 27.414 17.911 1.00 12.19 110 ALA A C 1
ATOM 798 O O . ALA A 1 130 ? 6.988 26.687 17.810 1.00 13.15 110 ALA A O 1
ATOM 800 N N . ASP A 1 131 ? 8.051 28.383 18.824 1.00 13.75 111 ASP A N 1
ATOM 801 C CA . ASP A 1 131 ? 6.888 28.655 19.738 1.00 14.46 111 ASP A CA 1
ATOM 802 C C . ASP A 1 131 ? 5.634 28.897 18.929 1.00 13.11 111 ASP A C 1
ATOM 803 O O . ASP A 1 131 ? 4.521 28.428 19.221 1.00 14.45 111 ASP A O 1
A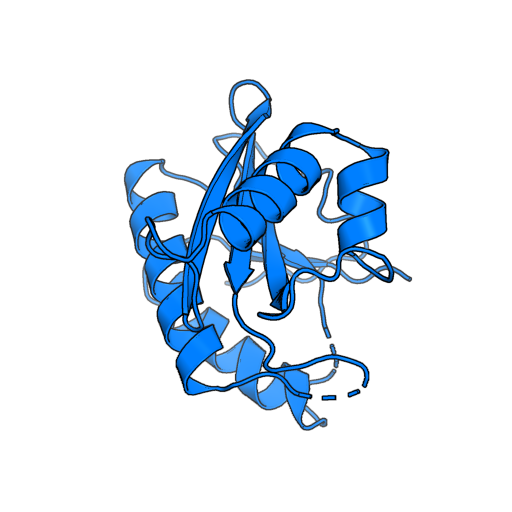TOM 808 N N . ARG A 1 132 ? 5.746 29.782 17.923 1.00 11.69 112 ARG A N 1
ATOM 809 C CA . ARG A 1 132 ? 4.544 30.174 17.117 1.00 11.40 112 ARG A CA 1
ATOM 810 C C . ARG A 1 132 ? 4.046 29.070 16.241 1.00 12.56 112 ARG A C 1
ATOM 811 O O . ARG A 1 132 ? 2.834 28.808 16.110 1.00 12.37 112 ARG A O 1
ATOM 819 N N . ALA A 1 133 ? 4.970 28.289 15.628 1.00 12.99 113 ALA A N 1
ATOM 820 C CA . ALA A 1 133 ? 4.591 27.160 14.804 1.00 13.14 113 ALA A CA 1
ATOM 821 C C . ALA A 1 133 ? 3.961 26.095 15.633 1.00 13.27 113 ALA A C 1
ATOM 822 O O . ALA A 1 133 ? 2.939 25.520 15.188 1.00 14.03 113 ALA A O 1
ATOM 824 N N . ALA A 1 134 ? 4.384 25.921 16.863 1.00 13.63 114 ALA A N 1
ATOM 825 C CA . ALA A 1 134 ? 3.731 24.879 17.694 1.00 14.39 114 ALA A CA 1
ATOM 826 C C . ALA A 1 134 ? 2.288 25.262 17.983 1.00 17.13 114 ALA A C 1
ATOM 827 O O . ALA A 1 134 ? 1.392 24.462 17.782 1.00 19.48 114 ALA A O 1
ATOM 829 N N . GLU A 1 135 ? 2.063 26.532 18.359 1.00 16.12 115 GLU A N 1
ATOM 830 C CA . GLU A 1 135 ? 0.665 26.894 18.604 1.00 20.91 115 GLU A CA 1
ATOM 831 C C . GLU A 1 135 ? -0.218 26.919 17.415 1.00 17.97 115 GLU A C 1
ATOM 832 O O . GLU A 1 135 ? -1.397 26.601 17.545 1.00 17.61 115 GLU A O 1
ATOM 838 N N . LEU A 1 136 ? 0.321 27.232 16.229 1.00 17.25 116 LEU A N 1
ATOM 839 C CA . LEU A 1 136 ? -0.420 27.189 14.981 1.00 15.20 116 LEU A CA 1
ATOM 840 C C . LEU A 1 136 ? -0.558 25.779 14.358 1.00 16.22 116 LEU A C 1
ATOM 841 O O . LEU A 1 136 ? -1.198 25.642 13.339 1.00 16.47 116 LEU A O 1
ATOM 846 N N . GLU A 1 137 ? 0.129 24.817 14.940 1.00 18.30 117 GLU A N 1
ATOM 847 C CA . GLU A 1 137 ? 0.283 23.459 14.377 1.00 19.17 117 GLU A CA 1
ATOM 848 C C . GLU A 1 137 ? 0.809 23.569 12.944 1.00 17.54 117 GLU A C 1
ATOM 849 O O . GLU A 1 137 ? 0.357 22.914 12.007 1.00 18.71 117 GLU A O 1
ATOM 855 N N . ALA A 1 138 ?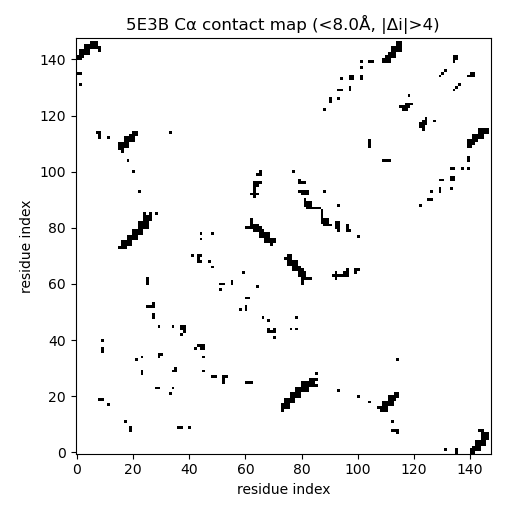 1.833 24.389 12.758 1.00 15.67 118 ALA A N 1
ATOM 856 C CA . ALA A 1 138 ? 2.338 24.653 11.444 1.00 14.25 118 ALA A CA 1
ATOM 857 C C . ALA A 1 138 ? 3.560 23.801 11.112 1.00 15.02 118 ALA A C 1
ATOM 858 O O . ALA A 1 138 ? 4.366 23.510 11.970 1.00 17.27 118 ALA A O 1
ATOM 860 N N . SER A 1 139 ? 3.722 23.561 9.809 1.00 13.76 119 SER A N 1
ATOM 861 C CA . SER A 1 139 ? 5.054 23.145 9.331 1.00 13.54 119 SER A CA 1
ATOM 862 C C . SER A 1 139 ? 5.875 24.360 8.942 1.00 13.50 119 SER A C 1
ATOM 863 O O . SER A 1 139 ? 5.293 25.431 8.605 1.00 13.05 119 SER A O 1
ATOM 866 N N . VAL A 1 140 ? 7.209 24.219 8.972 1.00 11.81 120 VAL A N 1
ATOM 867 C CA . VAL A 1 140 ? 8.118 25.344 8.739 1.00 12.43 120 VAL A CA 1
ATOM 868 C C . VAL A 1 140 ? 8.925 25.093 7.457 1.00 12.70 120 VAL A C 1
ATOM 869 O O . VAL A 1 140 ? 9.292 23.938 7.192 1.00 14.05 120 VAL A O 1
ATOM 873 N N . HIS A 1 141 ? 9.107 26.137 6.659 1.00 11.51 121 HIS A N 1
ATOM 874 C CA . HIS A 1 141 ? 9.656 26.096 5.283 1.00 11.70 121 HIS A CA 1
ATOM 875 C C . HIS A 1 141 ? 10.685 27.174 5.193 1.00 13.35 121 HIS A C 1
ATOM 876 O O . HIS A 1 141 ? 10.407 28.381 5.416 1.00 12.32 121 HIS A O 1
ATOM 883 N N . LEU A 1 142 ? 11.968 26.758 4.952 1.00 11.31 122 LEU A N 1
ATOM 884 C CA . LEU A 1 142 ? 13.055 27.667 4.987 1.00 13.41 122 LEU A CA 1
ATOM 885 C C . LEU A 1 142 ? 13.929 27.552 3.735 1.00 12.70 122 LEU A C 1
ATOM 886 O O . LEU A 1 142 ? 14.180 26.464 3.266 1.00 16.00 122 LEU A O 1
ATOM 891 N N . PRO A 1 143 ? 14.363 28.676 3.218 1.00 11.96 123 PRO A N 1
ATOM 892 C CA . PRO A 1 143 ? 15.354 28.555 2.174 1.00 13.43 123 PRO A CA 1
ATOM 893 C C . PRO A 1 143 ? 16.703 28.265 2.804 1.00 13.51 123 PRO A C 1
ATOM 894 O O . PRO A 1 143 ? 17.037 28.671 3.874 1.00 15.73 123 PRO A O 1
ATOM 898 N N . ARG A 1 144 ? 17.452 27.525 1.993 1.00 18.22 124 ARG A N 1
ATOM 899 C CA . ARG A 1 144 ? 18.741 27.113 2.338 1.00 21.40 124 ARG A CA 1
ATOM 900 C C . ARG A 1 144 ? 19.522 28.312 2.085 1.00 32.24 124 ARG A C 1
ATOM 901 O O . ARG A 1 144 ? 19.304 29.057 1.053 1.00 35.04 124 ARG A O 1
ATOM 909 N N . ILE A 1 145 ? 20.290 28.628 3.103 1.00 31.65 125 ILE A N 1
ATOM 910 C CA . ILE A 1 145 ? 21.422 29.480 2.968 1.00 32.82 125 ILE A CA 1
ATOM 911 C C . ILE A 1 145 ? 22.741 28.665 3.250 1.00 29.69 125 ILE A C 1
ATOM 912 O O . ILE A 1 145 ? 23.698 28.923 2.525 1.00 51.55 125 ILE A O 1
ATOM 917 N N . GLY A 1 148 ? 26.748 24.977 2.164 1.00 33.07 128 GLY A N 1
ATOM 918 C CA . GLY A 1 148 ? 26.386 23.668 2.764 1.00 29.84 128 GLY A CA 1
ATOM 919 C C . GLY A 1 148 ? 26.945 23.543 4.193 1.00 30.02 128 GLY A C 1
ATOM 920 O O . GLY A 1 148 ? 27.553 24.477 4.772 1.00 30.55 128 GLY A O 1
ATOM 921 N N . LEU A 1 149 ? 26.721 22.372 4.791 1.00 28.67 129 LEU A N 1
ATOM 922 C CA . LEU A 1 149 ? 27.170 22.100 6.150 1.00 26.35 129 LEU A CA 1
ATOM 923 C C . LEU A 1 149 ? 28.719 22.159 6.255 1.00 31.03 129 LEU A C 1
ATOM 924 O O . LEU A 1 149 ? 29.228 22.325 7.385 1.00 34.22 129 LEU A O 1
ATOM 929 N N . ALA A 1 150 ? 29.452 22.067 5.119 1.00 29.56 130 ALA A N 1
ATOM 930 C CA . ALA A 1 150 ? 30.929 22.345 5.128 1.00 37.42 130 ALA A CA 1
ATOM 931 C C . ALA A 1 150 ? 31.350 23.863 5.228 1.00 42.63 130 ALA A C 1
ATOM 932 O O . ALA A 1 150 ? 32.541 24.179 5.265 1.00 44.14 130 ALA A O 1
ATOM 934 N N . GLY A 1 151 ? 30.396 24.795 5.291 1.00 42.54 131 GLY A N 1
ATOM 935 C CA . GLY A 1 151 ? 30.705 26.236 5.293 1.00 43.74 131 GLY A CA 1
ATOM 936 C C . GLY A 1 151 ? 30.162 26.973 6.517 1.00 44.68 131 GLY A C 1
ATOM 937 O O . GLY A 1 151 ? 29.130 26.571 7.093 1.00 41.30 131 GLY A O 1
ATOM 938 N N . GLY A 1 152 ? 30.820 28.111 6.828 1.00 40.15 132 GLY A N 1
ATOM 939 C CA . GLY A 1 152 ? 30.609 28.934 8.034 1.00 33.29 132 GLY A CA 1
ATOM 940 C C . GLY A 1 152 ? 29.160 29.151 8.404 1.00 33.46 132 GLY A C 1
ATOM 941 O O . GLY A 1 152 ? 28.784 28.894 9.554 1.00 34.25 132 GLY A O 1
ATOM 942 N N . THR A 1 153 ? 28.334 29.517 7.415 1.00 30.29 133 THR A N 1
ATOM 943 C CA . THR A 1 153 ? 26.891 29.860 7.666 1.00 33.51 133 THR A CA 1
ATOM 944 C C . THR A 1 153 ? 25.975 28.674 7.998 1.00 25.45 133 THR A C 1
ATOM 945 O O . THR A 1 153 ? 25.463 28.582 9.158 1.00 24.91 133 THR A O 1
ATOM 949 N N . TRP A 1 154 ? 25.774 27.794 7.034 1.00 26.49 134 TRP A N 1
ATOM 950 C CA . TRP A 1 154 ? 24.789 26.713 7.137 1.00 23.89 134 TRP A CA 1
ATOM 951 C C . TRP A 1 154 ? 25.198 25.724 8.257 1.00 23.29 134 TRP A C 1
ATOM 952 O O . TRP A 1 154 ? 24.373 25.032 8.792 1.00 20.81 134 TRP A O 1
ATOM 963 N N . SER A 1 155 ? 26.503 25.629 8.529 1.00 21.73 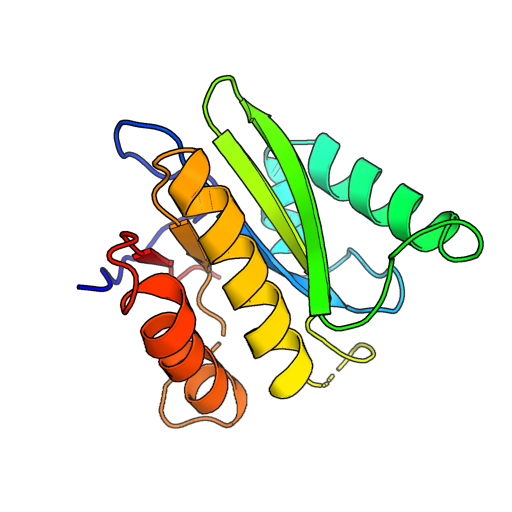135 SER A N 1
ATOM 964 C CA . SER A 1 155 ? 26.976 24.734 9.557 1.00 20.82 135 SER A CA 1
ATOM 965 C C . SER A 1 155 ? 26.596 25.190 10.934 1.00 22.76 135 SER A C 1
ATOM 966 O O . SER A 1 155 ? 26.586 24.386 11.876 1.00 19.58 135 SER A O 1
ATOM 969 N N . ARG A 1 156 ? 26.405 26.487 11.101 1.00 23.68 136 ARG A N 1
ATOM 970 C CA . ARG A 1 156 ? 25.710 27.025 12.304 1.00 27.64 136 ARG A CA 1
ATOM 971 C C . ARG A 1 156 ? 24.197 26.900 12.267 1.00 27.46 136 ARG A C 1
ATOM 972 O O . ARG A 1 156 ? 23.482 26.495 13.262 1.00 27.65 136 ARG A O 1
ATOM 980 N N . VAL A 1 157 ? 23.634 27.329 11.148 1.00 22.87 137 VAL A N 1
ATOM 981 C CA . VAL A 1 157 ? 22.196 27.368 11.058 1.00 25.05 137 VAL A CA 1
ATOM 982 C C . VAL A 1 157 ? 21.508 25.998 11.128 1.00 23.23 137 VAL A C 1
ATOM 983 O O . VAL A 1 157 ? 20.541 25.870 11.874 1.00 19.45 137 VAL A O 1
ATOM 987 N N . GLU A 1 158 ? 21.935 24.965 10.362 1.00 17.49 138 GLU A N 1
ATOM 988 C CA . GLU A 1 158 ? 21.171 23.765 10.266 1.00 15.52 138 GLU A CA 1
ATOM 989 C C . GLU A 1 158 ? 21.095 23.154 11.710 1.00 13.55 138 GLU A C 1
ATOM 990 O O . GLU A 1 158 ? 20.061 22.687 12.109 1.00 15.22 138 GLU A O 1
ATOM 996 N N . PRO A 1 159 ? 22.225 23.104 12.461 1.00 14.77 139 PRO A N 1
ATOM 997 C CA . PRO A 1 159 ? 22.047 22.551 13.799 1.00 13.70 139 PRO A CA 1
ATOM 998 C C . PRO A 1 159 ? 21.103 23.270 14.713 1.00 13.26 139 PRO A C 1
ATOM 999 O O . PRO A 1 159 ? 20.396 22.679 15.531 1.00 13.04 139 PRO A O 1
ATOM 1003 N N . LEU A 1 160 ? 20.988 24.588 14.511 1.00 13.17 140 LEU A N 1
ATOM 1004 C CA . LEU A 1 160 ? 19.927 25.314 15.269 1.00 12.99 140 LEU A CA 1
ATOM 1005 C C . LEU A 1 160 ? 18.506 24.982 14.782 1.00 12.22 140 LEU A C 1
ATOM 1006 O O . LEU A 1 160 ? 17.560 25.021 15.565 1.00 12.55 140 LEU A O 1
ATOM 1011 N N . ILE A 1 161 ? 18.323 24.631 13.505 1.00 12.26 141 ILE A N 1
ATOM 1012 C CA . ILE A 1 161 ? 17.033 24.134 13.006 1.00 11.74 141 ILE A CA 1
ATOM 1013 C C . ILE A 1 161 ? 16.703 22.852 13.727 1.00 12.28 141 ILE A C 1
ATOM 1014 O O . ILE A 1 161 ? 15.596 22.586 14.212 1.00 12.35 141 ILE A O 1
ATOM 1019 N N . SER A 1 162 ? 17.716 21.959 13.765 1.00 11.95 142 SER A N 1
ATOM 1020 C CA . SER A 1 162 ? 17.513 20.668 14.459 1.00 13.11 142 SER A CA 1
ATOM 1021 C C . SER A 1 162 ? 17.151 20.902 15.939 1.00 12.72 142 SER A C 1
ATOM 1022 O O . SER A 1 162 ? 16.198 20.234 16.440 1.00 14.06 142 SER A O 1
ATOM 1025 N N . ASP A 1 163 ? 17.908 21.765 16.603 1.00 12.28 143 ASP A N 1
ATOM 1026 C CA . ASP A 1 163 ? 17.761 21.940 18.053 1.00 13.62 143 ASP A CA 1
ATOM 1027 C C . ASP A 1 163 ? 16.470 22.706 18.432 1.00 14.15 143 ASP A C 1
ATOM 1028 O O . ASP A 1 163 ? 15.879 22.466 19.461 1.00 15.20 143 ASP A O 1
ATOM 1033 N N . ARG A 1 164 ? 16.109 23.712 17.591 1.00 12.31 144 ARG A N 1
ATOM 1034 C CA . ARG A 1 164 ? 14.992 24.561 17.964 1.00 13.65 144 ARG A CA 1
ATOM 1035 C C . ARG A 1 164 ? 13.651 24.132 17.365 1.00 13.01 144 ARG A C 1
ATOM 1036 O O . ARG A 1 164 ? 12.563 24.403 17.959 1.00 14.11 144 ARG A O 1
ATOM 1044 N N . LEU A 1 165 ? 13.696 23.500 16.182 1.00 12.27 145 LEU A N 1
ATOM 1045 C CA . LEU A 1 165 ? 12.505 23.097 15.468 1.00 12.66 145 LEU A CA 1
ATOM 1046 C C . LEU A 1 165 ? 12.307 21.623 15.486 1.00 13.00 145 LEU A C 1
ATOM 1047 O O . LEU A 1 165 ? 11.314 21.185 16.040 1.00 13.01 145 LEU A O 1
ATOM 1052 N N . THR A 1 166 ? 13.150 20.824 14.831 1.00 13.67 146 THR A N 1
ATOM 1053 C CA . THR A 1 166 ? 12.988 19.374 14.828 1.00 15.17 146 THR A CA 1
ATOM 1054 C C . THR A 1 166 ? 12.810 18.768 16.215 1.00 16.74 146 THR A C 1
ATOM 1055 O O . THR A 1 166 ? 11.873 17.935 16.407 1.00 16.95 146 THR A O 1
ATOM 1059 N N . ARG A 1 167 ? 13.576 19.265 17.167 1.00 16.94 147 ARG A N 1
ATOM 1060 C CA A ARG A 1 167 ? 13.561 18.796 18.544 0.45 17.57 147 ARG A CA 1
ATOM 1061 C CA B ARG A 1 167 ? 13.563 18.789 18.549 0.55 18.26 147 ARG A CA 1
ATOM 1062 C C . ARG A 1 167 ? 12.162 18.921 19.151 1.00 19.39 147 ARG A C 1
ATOM 1063 O O . ARG A 1 167 ? 11.762 18.148 20.006 1.00 23.28 147 ARG A O 1
ATOM 1078 N N . ARG A 1 168 ? 11.437 19.897 18.698 1.00 19.48 148 ARG A N 1
ATOM 1079 C CA . ARG A 1 168 ? 10.057 20.072 19.164 1.00 21.11 148 ARG A CA 1
ATOM 1080 C C . ARG A 1 168 ? 9.001 19.418 18.370 1.00 21.33 148 ARG A C 1
ATOM 1081 O O . ARG A 1 168 ? 7.815 19.635 18.667 1.00 25.27 148 ARG A O 1
ATOM 1089 N N . GLY A 1 169 ? 9.358 18.543 17.451 1.00 18.99 149 GLY A N 1
ATOM 1090 C CA . GLY A 1 169 ? 8.428 17.850 16.640 1.00 19.99 149 GLY A CA 1
ATOM 1091 C C . GLY A 1 169 ? 7.801 18.681 15.523 1.00 20.88 149 GLY A C 1
ATOM 1092 O O . GLY A 1 169 ? 6.849 18.212 14.916 1.00 23.75 149 GLY A O 1
ATOM 1093 N N . ILE A 1 170 ? 8.407 19.799 15.188 1.00 15.70 150 ILE A N 1
ATOM 1094 C CA . ILE A 1 170 ? 7.887 20.660 14.128 1.00 15.23 150 ILE A CA 1
ATOM 1095 C C . ILE A 1 170 ? 8.461 20.169 12.783 1.00 15.75 150 ILE A C 1
ATOM 1096 O O . ILE A 1 170 ? 9.683 20.136 12.602 1.00 15.33 150 ILE A O 1
ATOM 1101 N N . PRO A 1 171 ? 7.582 19.866 11.809 1.00 15.09 151 PRO A N 1
ATOM 1102 C CA . PRO A 1 171 ? 8.117 19.483 10.497 1.00 16.41 151 PRO A CA 1
ATOM 1103 C C . PRO A 1 171 ? 8.886 20.657 9.836 1.00 15.67 151 PRO A C 1
ATOM 1104 O O . PRO A 1 171 ? 8.418 21.788 9.844 1.00 15.37 151 PRO A O 1
ATOM 1108 N N . VAL A 1 172 ? 10.036 20.363 9.224 1.00 13.17 152 VAL A N 1
ATOM 1109 C CA . VAL A 1 172 ? 10.793 21.345 8.554 1.00 13.75 152 VAL A CA 1
ATOM 1110 C C . VAL A 1 172 ? 11.171 20.885 7.153 1.00 14.24 152 VAL A C 1
ATOM 1111 O O . VAL A 1 172 ? 11.586 19.721 6.940 1.00 13.66 152 VAL A O 1
ATOM 1115 N N . THR A 1 173 ? 11.026 21.767 6.212 1.00 11.93 153 THR A N 1
ATOM 1116 C CA . THR A 1 173 ? 11.555 21.548 4.873 1.00 13.33 153 THR A CA 1
ATOM 1117 C C . THR A 1 173 ? 12.472 22.686 4.482 1.00 14.57 153 THR A C 1
ATOM 1118 O O . THR A 1 173 ? 12.192 23.874 4.646 1.00 13.23 153 THR A O 1
ATOM 1122 N N . VAL A 1 174 ? 13.677 22.328 3.955 1.00 13.78 154 VAL A N 1
ATOM 1123 C CA . VAL A 1 174 ? 14.716 23.245 3.550 1.00 14.42 154 VAL A CA 1
ATOM 1124 C C . VAL A 1 174 ? 14.824 23.219 2.025 1.00 15.36 154 VAL A C 1
ATOM 1125 O O . VAL A 1 174 ? 14.947 22.153 1.426 1.00 15.42 154 VAL A O 1
ATOM 1129 N N . TYR A 1 175 ? 14.705 24.410 1.442 1.00 14.80 155 TYR A N 1
ATOM 1130 C CA . TYR A 1 175 ? 14.605 24.533 -0.043 1.00 14.76 155 TYR A CA 1
ATOM 1131 C C . TYR A 1 175 ? 15.864 25.127 -0.653 1.00 14.90 155 TYR A C 1
ATOM 1132 O O . TYR A 1 175 ? 16.446 26.105 -0.227 1.00 16.27 155 TYR A O 1
ATOM 1141 N N . ASP A 1 176 ? 16.291 24.452 -1.722 1.00 19.00 156 ASP A N 1
ATOM 1142 C CA A ASP A 1 176 ? 17.321 25.026 -2.606 0.61 18.72 156 ASP A CA 1
ATOM 1143 C CA B ASP A 1 176 ? 17.292 24.926 -2.652 0.39 17.86 156 ASP A CA 1
ATOM 1144 C C . ASP A 1 176 ? 16.689 25.622 -3.884 1.00 17.28 156 ASP A C 1
ATOM 1145 O O . ASP A 1 176 ? 15.888 25.037 -4.489 1.00 19.81 156 ASP A O 1
ATOM 1154 N N . HIS A 1 177 ? 17.168 26.826 -4.186 1.00 24.83 157 HIS A N 1
ATOM 1155 C CA . HIS A 1 177 ? 16.756 27.680 -5.367 1.00 29.58 157 HIS A CA 1
ATOM 1156 C C . HIS A 1 177 ? 17.803 28.848 -5.539 1.00 30.71 157 HIS A C 1
ATOM 1157 O O . HIS A 1 177 ? 18.512 29.228 -4.580 1.00 36.92 157 HIS A O 1
ATOM 1164 N N . GLY A 1 178 ? 17.904 29.394 -6.753 1.00 32.46 158 GLY A N 1
ATOM 1165 C CA . GLY A 1 178 ? 18.828 30.480 -7.001 1.00 31.06 158 GLY A CA 1
ATOM 1166 C C . GLY A 1 178 ? 18.433 31.775 -6.355 1.00 31.75 158 GLY A C 1
ATOM 1167 O O . GLY A 1 178 ? 19.306 32.603 -6.242 1.00 28.54 158 GLY A O 1
#

Sequence (148 aa):
EISSYVRGDDATAPSVKGVKMMIAHVCNDLGGWGKGFVLAVSRRWPQPEAAYRAWHRDRAAANDDFGLGAVQFVQVEPYVWVANMIGQHGMKPVRYEAIGTALGRVADRAAELEASVHLPRIGLAGGTWSRVEPLISDRLTRRRGIPVTVYDDHG